Protein AF-A0AAU3IMY7-F1 (afdb_monomer_lite)

Foldseek 3Di:
DVQVVVVVFFACQFWAPWDWPVVPDDPFWPTKTFTDGPDDFFPGGKMKTATPALVSLVVVVCVQCPPADDPDLVVHFHWHFDDDPNHTQWIWGWHQDPPQKIKIKTHRNVGSMIMIGIHNDSVRNVVSCVVCVPRTHD

Sequence (138 aa):
MGQQALVDRIDARVLAGCVPAFAQENDKVIAAVNCAVVRPGPARNPLVMRFIDAKALKAWLAGLSAGLGPRGCAHGDSSSPWNHEGTATGTLVCKPGANGSYLAAWTFDDEDVAAVAEAGDRRTIWIWWKDNAYLLTP

Radius of gyration: 13.73 Å; chains: 1; bounding box: 35×34×32 Å

pLDDT: mean 93.29, std 5.13, range [64.88, 98.38]

Structure (mmCIF, N/CA/C/O backbone):
data_AF-A0AAU3IMY7-F1
#
_entry.id   AF-A0AAU3IMY7-F1
#
loop_
_atom_site.group_PDB
_atom_site.id
_atom_site.type_symbol
_atom_site.label_atom_id
_atom_site.label_alt_id
_atom_site.label_comp_id
_atom_site.label_asym_id
_atom_site.label_entity_id
_atom_site.label_seq_id
_atom_site.pdbx_PDB_ins_code
_atom_site.Cartn_x
_atom_site.Cartn_y
_atom_site.Cartn_z
_atom_site.occupancy
_atom_site.B_iso_or_equiv
_atom_site.auth_seq_id
_atom_site.auth_comp_id
_atom_site.auth_asym_id
_atom_site.auth_atom_id
_atom_site.pdbx_PDB_model_num
ATOM 1 N N . MET A 1 1 ? -11.485 -18.533 1.082 1.00 64.88 1 MET A N 1
ATOM 2 C CA . MET A 1 1 ? -12.627 -17.587 1.044 1.00 64.88 1 MET A CA 1
ATOM 3 C C . MET A 1 1 ? -12.172 -16.146 1.270 1.00 64.88 1 MET A C 1
ATOM 5 O O . MET A 1 1 ? -12.651 -15.285 0.550 1.00 64.88 1 MET A O 1
ATOM 9 N N . GLY A 1 2 ? -11.221 -15.876 2.179 1.00 78.94 2 GLY A N 1
ATOM 10 C CA . GLY 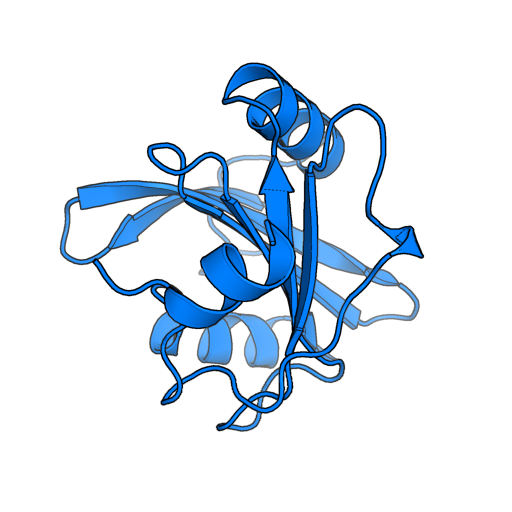A 1 2 ? -10.722 -14.514 2.438 1.00 78.94 2 GLY A CA 1
ATOM 11 C C . GLY A 1 2 ? -10.110 -13.796 1.226 1.00 78.94 2 GLY A C 1
ATOM 12 O O . GLY A 1 2 ? -10.383 -12.618 1.034 1.00 78.94 2 GLY A O 1
ATOM 13 N N . GLN A 1 3 ? -9.358 -14.493 0.362 1.00 86.88 3 GLN A N 1
ATOM 14 C CA . GLN A 1 3 ? -8.784 -13.879 -0.845 1.00 86.88 3 GLN A CA 1
ATOM 15 C C . GLN A 1 3 ? -9.860 -13.456 -1.848 1.00 86.88 3 GLN A C 1
ATOM 17 O O . GLN A 1 3 ? -9.768 -12.366 -2.393 1.00 86.88 3 GLN A O 1
ATOM 22 N N . GLN A 1 4 ? -10.891 -14.280 -2.067 1.00 86.31 4 GLN A N 1
ATOM 23 C CA . GLN A 1 4 ? -11.977 -13.925 -2.984 1.00 86.31 4 GLN A CA 1
ATOM 24 C C . GLN A 1 4 ? -12.760 -12.720 -2.461 1.00 86.31 4 GLN A C 1
ATOM 26 O O . GLN A 1 4 ? -12.972 -11.778 -3.207 1.00 86.31 4 GLN A O 1
ATOM 31 N N . ALA A 1 5 ? -13.079 -12.700 -1.163 1.00 88.94 5 ALA A N 1
ATOM 32 C CA . ALA A 1 5 ? -13.731 -11.551 -0.541 1.00 88.94 5 ALA A CA 1
ATOM 33 C C . ALA A 1 5 ? -12.892 -10.265 -0.659 1.00 88.94 5 ALA A C 1
ATOM 35 O O . ALA A 1 5 ? -13.452 -9.191 -0.834 1.00 88.94 5 ALA A O 1
ATOM 36 N N . LEU A 1 6 ? -11.558 -10.362 -0.593 1.00 92.56 6 LEU A N 1
ATOM 37 C CA . LEU A 1 6 ? -10.679 -9.220 -0.848 1.00 92.56 6 LEU A CA 1
ATOM 38 C C . LEU A 1 6 ? -10.716 -8.791 -2.323 1.00 92.56 6 LEU A C 1
ATOM 40 O O . LEU A 1 6 ? -10.807 -7.601 -2.600 1.00 92.56 6 LEU A O 1
ATOM 44 N N . VAL A 1 7 ? -10.670 -9.740 -3.263 1.00 93.62 7 VAL A N 1
ATOM 45 C CA . VAL A 1 7 ? -10.728 -9.461 -4.710 1.00 93.62 7 VAL A CA 1
ATOM 46 C C . VAL A 1 7 ? -12.055 -8.830 -5.118 1.00 93.62 7 VAL A C 1
ATOM 48 O O . VAL A 1 7 ? -12.046 -7.898 -5.913 1.00 93.62 7 VAL A O 1
ATOM 51 N N . ASP A 1 8 ? -13.173 -9.280 -4.550 1.00 93.19 8 ASP A N 1
ATOM 52 C CA . ASP A 1 8 ? -14.511 -8.757 -4.854 1.00 93.19 8 ASP A CA 1
ATOM 53 C C . ASP A 1 8 ? -14.666 -7.275 -4.475 1.00 93.19 8 ASP A C 1
ATOM 55 O O . ASP A 1 8 ? -15.556 -6.598 -4.985 1.00 93.19 8 ASP A O 1
ATOM 59 N N . ARG A 1 9 ? -13.786 -6.763 -3.606 1.00 93.88 9 ARG A N 1
ATOM 60 C CA . ARG A 1 9 ? -13.735 -5.353 -3.206 1.00 93.88 9 ARG A CA 1
ATOM 61 C C . ARG A 1 9 ? -12.753 -4.517 -4.013 1.00 93.88 9 ARG A C 1
ATOM 63 O O . ARG A 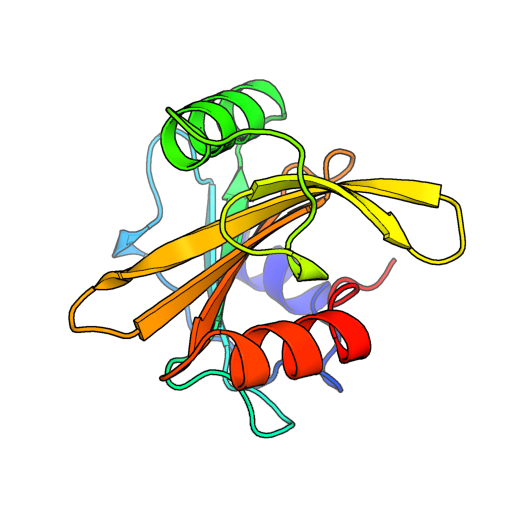1 9 ? -12.680 -3.317 -3.795 1.00 93.88 9 ARG A O 1
ATOM 70 N N . ILE A 1 10 ? -11.952 -5.108 -4.892 1.00 95.12 10 ILE A N 1
ATOM 71 C CA . ILE A 1 10 ? -10.974 -4.360 -5.684 1.00 95.12 10 ILE A CA 1
ATOM 72 C C . ILE A 1 10 ? -11.665 -3.782 -6.924 1.00 95.12 10 ILE A C 1
ATOM 74 O O . ILE A 1 10 ? -12.308 -4.506 -7.683 1.00 95.12 10 ILE A O 1
ATOM 78 N N . ASP A 1 11 ? -11.497 -2.480 -7.170 1.00 94.69 11 ASP A N 1
ATOM 79 C CA . ASP A 1 11 ? -12.019 -1.833 -8.373 1.00 94.69 11 ASP A CA 1
ATOM 80 C C . ASP A 1 11 ? -11.316 -2.393 -9.618 1.00 94.69 11 ASP A C 1
ATOM 82 O O . ASP A 1 11 ? -10.157 -2.080 -9.915 1.00 94.69 11 ASP A O 1
ATOM 86 N N . ALA A 1 12 ? -12.063 -3.194 -10.381 1.00 93.50 12 ALA A N 1
ATOM 87 C CA . ALA A 1 12 ? -11.607 -3.842 -11.605 1.00 93.50 12 ALA A CA 1
ATOM 88 C C . ALA A 1 12 ? -11.158 -2.858 -12.703 1.00 93.50 12 ALA A C 1
ATOM 90 O O . ALA A 1 12 ? -10.505 -3.264 -13.665 1.00 93.50 12 ALA A O 1
ATOM 91 N N . ARG A 1 13 ? -11.494 -1.564 -12.587 1.00 93.06 13 ARG A N 1
ATOM 92 C CA . ARG A 1 13 ? -11.012 -0.500 -13.486 1.00 93.06 13 ARG A CA 1
ATOM 93 C C . ARG A 1 13 ? -9.573 -0.082 -13.176 1.00 93.06 13 ARG A C 1
ATOM 95 O O . ARG A 1 13 ? -8.933 0.531 -14.032 1.00 93.06 13 ARG A O 1
ATOM 102 N N . VAL A 1 14 ? -9.082 -0.399 -11.978 1.00 93.25 14 VAL A N 1
ATOM 103 C CA . VAL A 1 14 ? -7.737 -0.068 -11.491 1.00 93.25 14 VAL A CA 1
ATOM 104 C C . VAL A 1 14 ? -6.835 -1.299 -11.510 1.00 93.25 14 VAL A C 1
ATOM 106 O O . VAL A 1 14 ? -5.745 -1.266 -12.092 1.00 93.25 14 VAL A O 1
ATOM 109 N N . LEU A 1 15 ? -7.299 -2.389 -10.896 1.00 95.88 15 LEU A N 1
ATOM 110 C CA . LEU A 1 15 ? -6.563 -3.638 -10.727 1.00 95.88 15 LEU A CA 1
ATOM 111 C C . LEU A 1 15 ? -7.401 -4.817 -11.226 1.00 95.88 15 LEU A C 1
ATOM 113 O O . LEU A 1 15 ? -8.565 -4.948 -10.874 1.00 95.88 15 LEU A O 1
ATOM 117 N N . ALA A 1 16 ? -6.801 -5.705 -12.011 1.00 95.56 16 ALA A N 1
ATOM 118 C CA . ALA A 1 16 ? -7.476 -6.865 -12.586 1.00 95.56 16 ALA A CA 1
ATOM 119 C C . ALA A 1 16 ? -6.608 -8.125 -12.490 1.00 95.56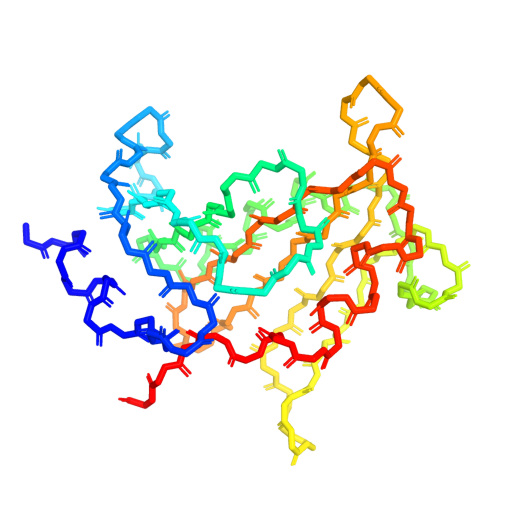 16 ALA A C 1
ATOM 121 O O . ALA A 1 16 ? -5.414 -8.061 -12.197 1.00 95.56 16 ALA A O 1
ATOM 122 N N . GLY A 1 17 ? -7.206 -9.293 -12.746 1.00 95.31 17 GLY A N 1
ATOM 123 C CA . GLY A 1 17 ? -6.468 -10.561 -12.801 1.00 95.31 17 GLY A CA 1
ATOM 124 C C . GLY A 1 17 ? -5.719 -10.886 -11.505 1.00 95.31 17 GLY A C 1
ATOM 125 O O . GLY A 1 17 ? -4.587 -11.361 -11.554 1.00 95.31 17 GLY A O 1
ATOM 126 N N . CYS A 1 18 ? -6.320 -10.569 -10.356 1.00 96.69 18 CYS A N 1
ATOM 127 C CA . CYS A 1 18 ? -5.714 -10.789 -9.051 1.00 96.69 18 CYS A CA 1
ATOM 128 C C . CYS A 1 18 ? -5.465 -12.277 -8.795 1.00 96.69 18 CYS A C 1
ATOM 130 O O . CYS A 1 18 ? -6.367 -13.105 -8.931 1.00 96.69 18 CYS A O 1
ATOM 132 N N . VAL A 1 19 ? -4.243 -12.606 -8.384 1.00 96.56 19 VAL A N 1
ATOM 133 C CA . VAL A 1 19 ? -3.837 -13.960 -8.000 1.00 96.56 19 VAL A CA 1
ATOM 134 C C . VAL A 1 19 ? -3.427 -13.994 -6.527 1.00 96.56 19 VAL A C 1
ATOM 136 O O . VAL A 1 19 ? -2.861 -13.012 -6.038 1.00 96.56 19 VAL A O 1
ATOM 139 N N . PRO A 1 20 ? -3.670 -15.101 -5.801 1.00 96.38 20 PRO A N 1
ATOM 140 C CA . PRO A 1 20 ? -3.250 -15.230 -4.410 1.00 96.38 20 PRO A CA 1
ATOM 141 C C . PRO A 1 20 ? -1.747 -15.005 -4.209 1.00 96.38 20 PRO A C 1
ATOM 143 O O . PRO A 1 20 ? -0.916 -15.491 -4.976 1.00 96.38 20 PRO A O 1
ATOM 146 N N . ALA A 1 21 ? -1.401 -14.306 -3.132 1.00 96.69 21 ALA A N 1
ATOM 147 C CA . ALA A 1 21 ? -0.035 -14.022 -2.711 1.00 96.69 21 ALA A CA 1
ATOM 148 C C . ALA A 1 21 ? 0.274 -14.723 -1.377 1.00 96.69 21 ALA A C 1
ATOM 150 O O . ALA A 1 21 ? 0.680 -14.077 -0.416 1.00 96.69 21 ALA A O 1
ATOM 151 N N . PHE A 1 22 ? 0.105 -16.051 -1.320 1.00 94.19 22 PHE A N 1
ATOM 152 C CA . PHE A 1 22 ? 0.205 -16.854 -0.087 1.00 94.19 22 PHE A CA 1
ATOM 153 C C . PHE A 1 22 ? 1.490 -16.635 0.725 1.00 94.19 22 PHE A C 1
ATOM 155 O O . PHE A 1 22 ? 1.471 -16.747 1.943 1.00 94.19 22 PHE A O 1
ATOM 162 N N . ALA A 1 23 ? 2.603 -16.279 0.078 1.00 95.62 23 ALA A N 1
ATOM 163 C CA . ALA A 1 23 ? 3.861 -15.975 0.765 1.00 95.62 23 ALA A CA 1
ATOM 164 C C . ALA A 1 23 ? 3.794 -14.729 1.674 1.00 95.62 23 ALA A C 1
ATOM 166 O O . ALA A 1 23 ? 4.682 -14.533 2.499 1.00 95.62 23 ALA A O 1
ATOM 167 N N . GLN A 1 24 ? 2.784 -13.874 1.499 1.00 96.19 24 GLN A N 1
ATOM 168 C CA . GLN A 1 24 ? 2.543 -12.691 2.329 1.00 96.19 24 GLN A CA 1
ATOM 169 C C . GLN A 1 24 ? 1.564 -12.974 3.475 1.00 96.19 24 GLN A C 1
ATOM 171 O O . GLN A 1 24 ? 1.471 -12.175 4.405 1.00 96.19 24 GLN A O 1
ATOM 176 N N . GLU A 1 25 ? 0.847 -14.098 3.425 1.00 94.69 25 GLU A N 1
ATOM 177 C CA . GLU A 1 25 ? -0.100 -14.503 4.463 1.00 94.69 25 GLU A CA 1
ATOM 178 C C . GLU A 1 25 ? 0.650 -15.079 5.669 1.00 94.69 25 GLU A C 1
ATOM 180 O O . GLU A 1 25 ? 1.631 -15.813 5.535 1.00 94.69 25 GLU A O 1
ATOM 185 N N . ASN A 1 26 ? 0.218 -14.694 6.868 1.00 95.12 26 ASN A N 1
ATOM 186 C CA . ASN A 1 26 ? 0.839 -15.069 8.139 1.00 95.12 26 ASN A CA 1
ATOM 187 C C . ASN A 1 26 ? -0.163 -14.865 9.291 1.00 95.12 26 ASN A C 1
ATOM 189 O O . ASN A 1 26 ? -1.353 -14.668 9.061 1.00 95.12 26 ASN A O 1
ATOM 193 N N . ASP A 1 27 ? 0.306 -14.884 10.540 1.00 94.50 27 ASP A N 1
ATOM 194 C CA . ASP A 1 27 ? -0.512 -14.680 11.744 1.00 94.50 27 ASP A CA 1
ATOM 195 C C . ASP A 1 27 ? -1.233 -13.316 11.798 1.00 94.50 27 ASP A C 1
ATOM 197 O O . ASP A 1 27 ? -2.156 -13.138 12.590 1.00 94.50 27 ASP A O 1
ATOM 201 N N . LYS A 1 28 ? -0.830 -12.356 10.958 1.00 97.06 28 LYS A N 1
ATOM 202 C CA . LYS A 1 28 ? -1.338 -10.976 10.922 1.00 97.06 28 LYS A CA 1
ATOM 203 C C . LYS A 1 28 ? -2.030 -10.609 9.611 1.00 97.06 28 LYS A C 1
ATOM 205 O O . LYS A 1 28 ? -2.814 -9.662 9.603 1.00 97.06 28 LYS A O 1
ATOM 210 N N . VAL A 1 29 ? -1.744 -11.325 8.523 1.00 97.31 29 VAL A N 1
ATOM 211 C CA . VAL A 1 29 ? -2.292 -11.091 7.177 1.00 97.31 29 VAL A CA 1
ATOM 212 C C . VAL A 1 29 ? -3.136 -12.294 6.776 1.00 97.31 29 VAL A C 1
ATOM 214 O O . VAL A 1 29 ? -2.600 -13.369 6.512 1.00 97.31 29 VAL A O 1
ATOM 217 N N . ILE A 1 30 ? -4.455 -12.102 6.728 1.00 96.75 30 ILE A N 1
ATOM 218 C CA . ILE A 1 30 ? -5.437 -13.179 6.517 1.00 96.75 30 ILE A CA 1
ATOM 219 C C . ILE A 1 30 ? -5.740 -13.444 5.041 1.00 96.75 30 ILE A C 1
ATOM 221 O O . ILE A 1 30 ? -6.298 -14.486 4.700 1.00 96.75 30 ILE A O 1
ATOM 225 N N . ALA A 1 31 ? -5.423 -12.487 4.173 1.00 97.31 31 ALA A N 1
ATOM 226 C CA . ALA A 1 31 ? -5.532 -12.632 2.733 1.00 97.31 31 ALA A CA 1
ATOM 227 C C . ALA A 1 31 ? -4.565 -11.672 2.049 1.00 97.31 31 ALA A C 1
ATOM 229 O O . ALA A 1 31 ? -4.456 -10.509 2.444 1.00 97.31 31 ALA A O 1
ATOM 230 N N . ALA A 1 32 ? -3.904 -12.141 0.998 1.00 97.94 32 ALA A N 1
ATOM 231 C CA . ALA A 1 32 ? -3.068 -11.297 0.164 1.00 97.94 32 ALA A CA 1
ATOM 232 C C . ALA A 1 32 ? -3.215 -11.668 -1.312 1.00 97.94 32 ALA A C 1
ATOM 234 O O . ALA A 1 32 ? -3.305 -12.848 -1.660 1.00 97.94 32 ALA A O 1
ATOM 235 N N . VAL A 1 33 ? -3.213 -10.666 -2.189 1.00 98.25 33 VAL A N 1
ATOM 236 C CA . VAL A 1 33 ? -3.317 -10.854 -3.641 1.00 98.25 33 VAL A CA 1
ATOM 237 C C . VAL A 1 33 ? -2.378 -9.921 -4.394 1.00 98.25 33 VAL A C 1
ATOM 239 O O . VAL A 1 33 ? -2.207 -8.767 -4.017 1.00 98.25 33 VAL A O 1
ATOM 242 N N . ASN A 1 34 ? -1.787 -10.418 -5.479 1.00 97.88 34 ASN A N 1
ATOM 243 C CA . ASN A 1 34 ? -1.080 -9.598 -6.458 1.00 97.88 34 ASN A CA 1
ATOM 244 C C . ASN A 1 34 ? -1.994 -9.386 -7.661 1.00 97.88 34 ASN A C 1
ATOM 246 O O . ASN A 1 34 ? -2.444 -10.363 -8.258 1.00 97.88 34 ASN A O 1
ATOM 250 N N . CYS A 1 35 ? -2.232 -8.140 -8.050 1.00 97.19 35 CYS A N 1
ATOM 251 C CA . CYS A 1 35 ? -3.108 -7.818 -9.173 1.00 97.19 35 CYS A CA 1
ATOM 252 C C . CYS A 1 35 ? -2.332 -7.166 -10.314 1.00 97.19 35 CYS A C 1
ATOM 254 O O . CYS A 1 35 ? -1.376 -6.431 -10.086 1.00 97.19 35 CYS A O 1
ATOM 256 N N . ALA A 1 36 ? -2.745 -7.415 -11.552 1.00 96.31 36 ALA A N 1
ATOM 257 C CA . ALA A 1 36 ? -2.240 -6.665 -12.690 1.00 96.31 36 ALA A CA 1
ATOM 258 C C . ALA A 1 36 ? -2.848 -5.257 -12.685 1.00 96.31 36 ALA A C 1
ATOM 260 O O . ALA A 1 36 ? -4.030 -5.082 -12.386 1.00 96.31 36 ALA A O 1
ATOM 261 N N . VAL A 1 37 ? -2.056 -4.249 -13.041 1.00 95.06 37 VAL A N 1
ATOM 262 C CA . VAL A 1 37 ? -2.584 -2.896 -13.246 1.00 95.06 37 VAL A CA 1
ATOM 263 C C . VAL A 1 37 ? -3.293 -2.792 -14.588 1.00 95.06 37 VAL A C 1
ATOM 265 O O . VAL A 1 37 ? -2.791 -3.272 -15.602 1.00 95.06 37 VAL A O 1
ATOM 268 N N . VAL A 1 38 ? -4.444 -2.121 -14.610 1.00 92.81 38 VAL A N 1
ATOM 269 C CA . VAL A 1 38 ? -5.162 -1.823 -15.861 1.00 92.81 38 VAL A CA 1
ATOM 270 C C . VAL A 1 38 ? -4.484 -0.678 -16.620 1.00 92.81 38 VAL A C 1
ATOM 272 O O . VAL A 1 38 ? -4.469 -0.663 -17.850 1.00 92.81 38 VAL A O 1
ATOM 275 N N . ARG A 1 39 ? -3.889 0.280 -15.894 1.00 88.25 39 ARG A N 1
ATOM 276 C CA . ARG A 1 39 ? -3.146 1.418 -16.459 1.00 88.25 39 ARG A CA 1
ATOM 277 C C . ARG A 1 39 ? -1.657 1.351 -16.102 1.00 88.25 39 ARG A C 1
ATOM 279 O O . ARG A 1 39 ? -1.341 0.992 -14.968 1.00 88.25 39 ARG A O 1
ATOM 286 N N . PRO A 1 40 ? -0.748 1.747 -17.015 1.00 86.62 40 PRO A N 1
ATOM 287 C CA . PRO A 1 40 ? 0.689 1.750 -16.750 1.00 86.62 40 PRO A CA 1
ATOM 288 C C . PRO A 1 40 ? 1.071 2.603 -15.536 1.00 86.62 40 PRO A C 1
ATOM 290 O O . PRO A 1 40 ? 0.505 3.673 -15.316 1.00 86.62 40 PRO A O 1
ATOM 293 N N . GLY A 1 41 ? 2.078 2.155 -14.790 1.00 89.06 41 GLY A N 1
ATOM 294 C CA . GLY A 1 41 ? 2.667 2.905 -13.683 1.00 89.06 41 GLY A CA 1
ATOM 295 C C . GLY A 1 41 ? 3.589 2.013 -12.853 1.00 89.06 41 GLY A C 1
ATOM 296 O O . GLY A 1 41 ? 4.809 2.125 -12.979 1.00 89.06 41 GLY A O 1
ATOM 297 N N . PRO A 1 42 ? 3.041 1.090 -12.049 1.00 92.19 42 PRO A N 1
ATOM 298 C CA . PRO A 1 42 ? 3.832 0.107 -11.330 1.00 92.19 42 PRO A CA 1
ATOM 299 C C . PRO A 1 42 ? 4.624 -0.797 -12.281 1.00 92.19 42 PRO A C 1
ATOM 301 O O . PRO A 1 42 ? 4.124 -1.242 -13.312 1.00 92.19 42 PRO A O 1
ATOM 304 N N . ALA A 1 43 ? 5.870 -1.076 -11.910 1.00 91.00 43 ALA A N 1
ATOM 305 C CA . ALA A 1 43 ? 6.765 -2.009 -12.592 1.00 91.00 43 ALA A CA 1
ATOM 306 C C . ALA A 1 43 ? 6.509 -3.471 -12.181 1.00 91.00 43 ALA A C 1
ATOM 308 O O . ALA A 1 43 ? 7.006 -4.398 -12.817 1.00 91.00 43 ALA A O 1
ATOM 309 N N . ARG A 1 44 ? 5.750 -3.677 -11.100 1.00 91.06 44 ARG A N 1
ATOM 310 C CA . ARG A 1 44 ? 5.326 -4.980 -10.581 1.00 91.06 44 ARG A CA 1
ATOM 311 C C . ARG A 1 44 ? 3.830 -4.948 -10.299 1.00 91.06 44 ARG A C 1
ATOM 313 O O . ARG A 1 44 ? 3.279 -3.878 -10.049 1.00 91.06 44 ARG A O 1
ATOM 320 N N . ASN A 1 45 ? 3.208 -6.123 -10.279 1.00 95.25 45 ASN A N 1
ATOM 321 C CA . ASN A 1 45 ? 1.823 -6.285 -9.844 1.00 95.25 45 ASN A CA 1
ATOM 322 C C . ASN A 1 45 ? 1.660 -5.758 -8.410 1.00 95.25 45 ASN A C 1
ATOM 324 O O . ASN A 1 45 ? 2.359 -6.261 -7.524 1.00 95.25 45 ASN A O 1
ATOM 328 N N . PRO A 1 46 ? 0.783 -4.766 -8.165 1.00 96.88 46 PRO A N 1
ATOM 329 C CA . PRO A 1 46 ? 0.512 -4.297 -6.820 1.00 96.88 46 PRO A CA 1
ATOM 330 C C . PRO A 1 46 ? 0.009 -5.418 -5.917 1.00 96.88 46 PRO A C 1
ATOM 332 O O . PRO A 1 46 ? -0.793 -6.259 -6.331 1.00 96.88 46 PRO A O 1
ATOM 335 N N . LEU A 1 47 ? 0.485 -5.391 -4.679 1.00 97.81 47 LEU A N 1
ATOM 336 C CA . LEU A 1 47 ? 0.094 -6.295 -3.613 1.00 97.81 47 LEU A CA 1
ATOM 337 C C . LEU A 1 47 ? -1.002 -5.627 -2.783 1.00 97.81 47 LEU A C 1
ATOM 339 O O . LEU A 1 47 ? -0.804 -4.522 -2.284 1.00 97.81 47 LEU A O 1
ATOM 343 N N . VAL A 1 48 ? -2.125 -6.310 -2.591 1.00 98.19 48 VAL A N 1
ATOM 344 C CA . VAL A 1 48 ? -3.190 -5.903 -1.668 1.00 98.19 48 VAL A CA 1
ATOM 345 C C . VAL A 1 48 ? -3.275 -6.938 -0.554 1.00 98.19 48 VAL A C 1
ATOM 347 O O . VAL A 1 48 ? -3.309 -8.139 -0.818 1.00 98.19 48 VAL A O 1
ATOM 350 N N . MET A 1 49 ? -3.282 -6.480 0.693 1.00 98.31 49 MET A N 1
ATOM 351 C CA . MET A 1 49 ? -3.291 -7.317 1.890 1.00 98.31 49 MET A CA 1
ATOM 352 C C . MET A 1 49 ? -4.446 -6.922 2.797 1.00 98.31 49 MET A C 1
ATOM 354 O O . MET A 1 49 ? -4.616 -5.742 3.093 1.00 98.31 49 MET A O 1
ATOM 358 N N . ARG A 1 50 ? -5.180 -7.914 3.298 1.00 97.94 50 ARG A N 1
ATOM 359 C CA . ARG A 1 50 ? -6.119 -7.761 4.408 1.00 97.94 50 ARG A CA 1
ATOM 360 C C . ARG A 1 50 ? -5.467 -8.270 5.686 1.00 97.94 50 ARG A C 1
ATOM 362 O O . ARG A 1 50 ? -5.018 -9.417 5.754 1.00 97.94 50 ARG A O 1
ATOM 369 N N . PHE A 1 51 ? -5.447 -7.420 6.700 1.00 97.81 51 PHE A N 1
ATOM 370 C CA . PHE A 1 51 ? -4.958 -7.745 8.030 1.00 97.81 51 PHE A CA 1
ATOM 371 C C . PHE A 1 51 ? -6.071 -8.342 8.886 1.00 97.81 51 PHE A C 1
ATOM 373 O O . PHE A 1 51 ? -7.261 -8.150 8.623 1.00 97.81 51 PHE A O 1
ATOM 380 N N . ILE A 1 52 ? -5.663 -9.094 9.907 1.00 97.19 52 ILE A N 1
ATOM 381 C CA . ILE A 1 52 ? -6.583 -9.704 10.869 1.00 97.19 52 ILE A CA 1
ATOM 382 C C . ILE A 1 52 ? -7.343 -8.655 11.691 1.00 97.19 52 ILE A C 1
ATOM 384 O O . ILE A 1 52 ? -8.490 -8.889 12.059 1.00 97.19 52 ILE A O 1
ATOM 388 N N . ASP A 1 53 ? -6.707 -7.513 11.965 1.00 97.38 53 ASP A N 1
ATOM 389 C CA . ASP A 1 53 ? -7.282 -6.383 12.687 1.00 97.38 53 ASP A CA 1
ATOM 390 C C . ASP A 1 53 ? -6.476 -5.084 12.466 1.00 97.38 53 ASP A C 1
ATOM 392 O O . ASP A 1 53 ? -5.364 -5.073 11.914 1.00 97.38 53 ASP A O 1
ATOM 396 N N . ALA A 1 54 ? -7.018 -3.979 12.979 1.00 97.44 54 ALA A N 1
ATOM 397 C CA . ALA A 1 54 ? -6.397 -2.660 12.911 1.00 97.44 54 ALA A CA 1
ATOM 398 C C . ALA A 1 54 ? -5.045 -2.591 13.641 1.00 97.44 54 ALA A C 1
ATOM 400 O O . ALA A 1 54 ? -4.186 -1.773 13.301 1.00 97.44 54 ALA A O 1
ATOM 401 N N . LYS A 1 55 ? -4.827 -3.424 14.668 1.00 98.00 55 LYS A N 1
ATOM 402 C CA . LYS A 1 55 ? -3.567 -3.450 15.425 1.00 98.00 55 LYS A CA 1
ATOM 403 C C . LYS A 1 55 ? -2.446 -4.039 14.569 1.00 98.00 55 LYS A C 1
ATOM 405 O O . LYS A 1 55 ? -1.340 -3.496 14.563 1.00 98.00 55 LYS A O 1
ATOM 410 N N . ALA A 1 56 ? -2.728 -5.111 13.838 1.00 98.31 56 ALA A N 1
ATOM 411 C CA . ALA A 1 56 ? -1.822 -5.751 12.901 1.00 98.31 56 ALA A CA 1
ATOM 412 C C . ALA A 1 56 ? -1.466 -4.814 11.739 1.00 98.31 56 ALA A C 1
ATOM 414 O O . ALA A 1 56 ? -0.277 -4.644 11.452 1.00 98.31 56 ALA A O 1
ATOM 415 N N . LEU A 1 57 ? -2.461 -4.136 11.152 1.00 98.38 57 LEU A N 1
ATOM 416 C CA . LEU A 1 57 ? -2.243 -3.117 10.120 1.00 98.38 57 LEU A CA 1
ATOM 417 C C . LEU A 1 57 ? -1.321 -1.995 10.627 1.00 98.38 57 LEU A C 1
ATOM 419 O O . LEU A 1 57 ? -0.313 -1.678 9.994 1.00 98.38 57 LEU A O 1
ATOM 423 N N . LYS A 1 58 ? -1.615 -1.426 11.804 1.00 97.50 58 LYS A N 1
ATOM 424 C CA 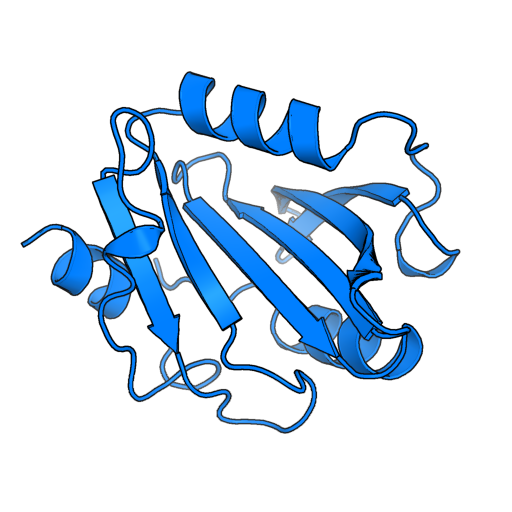. LYS A 1 58 ? -0.811 -0.344 12.397 1.00 97.50 58 LYS A CA 1
ATOM 425 C C . LYS A 1 58 ? 0.617 -0.779 12.717 1.00 97.50 58 LYS A C 1
ATOM 427 O O . LYS A 1 58 ? 1.546 -0.003 12.512 1.00 97.50 58 LYS A O 1
ATOM 432 N N . ALA A 1 59 ? 0.814 -2.009 13.193 1.00 97.75 59 ALA A N 1
ATOM 433 C CA . ALA A 1 59 ? 2.148 -2.546 13.456 1.00 97.75 59 ALA A CA 1
ATOM 434 C C . ALA A 1 59 ? 2.962 -2.718 12.163 1.00 97.75 59 ALA A C 1
ATOM 436 O O . ALA A 1 59 ? 4.143 -2.365 12.128 1.00 97.75 59 ALA A O 1
ATOM 437 N N . TRP A 1 60 ? 2.332 -3.218 11.096 1.00 97.75 60 TRP A N 1
ATOM 438 C CA . TRP A 1 60 ? 2.957 -3.318 9.777 1.00 97.75 60 TRP A CA 1
ATOM 439 C C . TRP A 1 60 ? 3.329 -1.938 9.223 1.00 97.75 60 TRP A C 1
ATOM 441 O O . TRP A 1 60 ? 4.473 -1.723 8.815 1.00 97.75 60 TRP A O 1
ATOM 451 N N . LEU A 1 61 ? 2.399 -0.982 9.294 1.00 97.50 61 LEU A N 1
ATOM 452 C CA . LEU A 1 61 ? 2.614 0.391 8.852 1.00 97.50 61 LEU A CA 1
ATOM 453 C C . LEU A 1 61 ? 3.760 1.060 9.623 1.00 97.50 61 LEU A C 1
ATOM 455 O O . LEU A 1 61 ? 4.626 1.666 9.000 1.00 97.50 61 LEU A O 1
ATOM 459 N N . ALA A 1 62 ? 3.816 0.896 10.949 1.00 96.69 62 ALA A N 1
ATOM 460 C CA . ALA A 1 62 ? 4.878 1.452 11.788 1.00 96.69 62 ALA A CA 1
ATOM 461 C C . ALA A 1 62 ? 6.270 0.919 11.408 1.00 96.69 62 ALA A C 1
ATOM 463 O O . ALA A 1 62 ? 7.242 1.675 11.381 1.00 96.69 62 ALA A O 1
ATOM 464 N N . GLY A 1 63 ? 6.368 -0.374 11.078 1.00 96.00 63 GLY A N 1
ATOM 465 C CA . GLY A 1 63 ? 7.602 -0.958 10.549 1.00 96.00 63 GLY A CA 1
ATOM 466 C C . GLY A 1 63 ? 7.977 -0.373 9.187 1.00 96.00 63 GLY A C 1
ATOM 467 O O . GLY A 1 63 ? 9.147 -0.095 8.922 1.00 96.00 63 GLY A O 1
ATOM 468 N N . LEU A 1 64 ? 6.985 -0.131 8.328 1.00 95.06 64 LEU A N 1
ATOM 469 C CA . LEU A 1 64 ? 7.208 0.437 7.004 1.00 95.06 64 LEU A CA 1
ATOM 470 C C . LEU A 1 64 ? 7.625 1.916 7.049 1.00 95.06 64 LEU A C 1
ATOM 472 O O . LEU A 1 64 ? 8.468 2.319 6.240 1.00 95.06 64 LEU A O 1
ATOM 476 N N . SER A 1 65 ? 7.059 2.688 7.981 1.00 95.94 65 SER A N 1
ATOM 477 C CA . SER A 1 65 ? 7.255 4.131 8.145 1.00 95.94 65 SER A CA 1
ATOM 478 C C . SER A 1 65 ? 8.448 4.511 9.027 1.00 95.94 65 SER A C 1
ATOM 480 O O . SER A 1 65 ? 8.699 5.699 9.235 1.00 95.94 65 SER A O 1
ATOM 482 N N . ALA A 1 66 ? 9.169 3.536 9.582 1.00 95.25 66 ALA A N 1
ATOM 483 C CA . ALA A 1 66 ? 10.290 3.784 10.480 1.00 95.25 66 ALA A CA 1
ATOM 484 C C . ALA A 1 66 ? 11.339 4.712 9.835 1.00 95.25 66 ALA A C 1
ATOM 486 O O . ALA A 1 66 ? 11.833 4.454 8.738 1.00 95.25 66 ALA A O 1
ATOM 487 N N . GLY A 1 67 ? 11.674 5.807 10.526 1.00 92.50 67 GLY A N 1
ATOM 488 C CA . GLY A 1 67 ? 12.639 6.808 10.055 1.00 92.50 67 GLY A CA 1
ATOM 489 C C . GLY A 1 67 ? 12.103 7.812 9.025 1.00 92.50 67 GLY A C 1
ATOM 490 O O . GLY A 1 67 ? 12.859 8.680 8.590 1.00 92.50 67 GLY A O 1
ATOM 491 N N . LEU A 1 68 ? 10.821 7.740 8.645 1.00 95.12 68 LEU A N 1
ATOM 492 C CA . LEU A 1 68 ? 10.203 8.681 7.708 1.00 95.12 68 LEU A CA 1
ATOM 493 C C . LEU A 1 68 ? 9.518 9.844 8.433 1.00 95.12 68 LEU A C 1
ATOM 495 O O . LEU A 1 68 ? 8.902 9.674 9.482 1.00 95.12 68 LEU A O 1
ATOM 499 N N . GLY A 1 69 ? 9.602 11.039 7.841 1.00 91.12 69 GLY A N 1
ATOM 500 C CA . GLY A 1 69 ? 8.905 12.237 8.318 1.00 91.12 69 GLY A CA 1
ATOM 501 C C . GLY A 1 69 ? 7.623 12.542 7.527 1.00 91.12 69 GLY A C 1
ATOM 502 O O . GLY A 1 69 ? 7.437 12.024 6.422 1.00 91.12 69 GLY A O 1
ATOM 503 N N . PRO A 1 70 ? 6.749 13.433 8.026 1.00 88.56 70 PRO A N 1
ATOM 504 C CA . PRO A 1 70 ? 5.470 13.751 7.390 1.00 88.56 70 PRO A CA 1
ATOM 505 C C . PRO A 1 70 ? 5.588 14.901 6.371 1.00 88.56 70 PRO A C 1
ATOM 507 O O . PRO A 1 70 ? 4.957 15.942 6.516 1.00 88.56 70 PRO A O 1
ATOM 510 N N . ARG A 1 71 ? 6.440 14.753 5.353 1.00 86.38 71 ARG A N 1
ATOM 511 C CA . ARG A 1 71 ? 6.631 15.766 4.295 1.00 86.38 71 ARG A CA 1
ATOM 512 C C . ARG A 1 71 ? 5.618 15.654 3.149 1.00 86.38 71 ARG A C 1
ATOM 514 O O . ARG A 1 71 ? 5.500 16.590 2.366 1.00 86.38 71 ARG A O 1
ATOM 521 N N . GLY A 1 72 ? 4.916 14.527 3.040 1.00 86.75 72 GLY A N 1
ATOM 522 C CA . GLY A 1 72 ? 4.069 14.166 1.909 1.00 86.75 72 GLY A CA 1
ATOM 523 C C . GLY A 1 72 ? 4.864 13.633 0.712 1.00 86.75 72 GLY A C 1
ATOM 524 O O . GLY A 1 72 ? 5.928 14.143 0.359 1.00 86.75 72 GLY A O 1
ATOM 525 N N . CYS A 1 73 ? 4.308 12.629 0.034 1.00 87.88 73 CYS A N 1
ATOM 526 C CA . CYS A 1 73 ? 4.984 11.921 -1.059 1.00 87.88 73 CYS A CA 1
ATOM 527 C C . CYS A 1 73 ? 5.255 12.753 -2.315 1.00 87.88 73 CYS A C 1
ATOM 529 O O . CYS A 1 73 ? 6.156 12.436 -3.092 1.00 87.88 73 CYS A O 1
ATOM 531 N N . ALA A 1 74 ? 4.551 13.876 -2.475 1.00 86.50 74 ALA A N 1
ATOM 532 C CA . ALA A 1 74 ? 4.863 14.874 -3.493 1.00 86.50 74 ALA A CA 1
ATOM 533 C C . ALA A 1 74 ? 6.261 15.502 -3.307 1.00 86.50 74 ALA A C 1
ATOM 535 O O . ALA A 1 74 ? 6.868 15.957 -4.277 1.00 86.50 74 ALA A O 1
ATOM 536 N N . HIS A 1 75 ? 6.776 15.521 -2.073 1.00 86.00 75 HIS A N 1
ATOM 537 C CA . HIS A 1 75 ? 8.010 16.208 -1.688 1.00 86.00 75 HIS A CA 1
ATOM 538 C C . HIS A 1 75 ? 9.165 15.250 -1.350 1.00 86.00 75 HIS A C 1
ATOM 540 O O . HIS A 1 75 ? 10.248 15.697 -0.972 1.00 86.00 75 HIS A O 1
ATOM 546 N N . GLY A 1 76 ? 8.971 13.941 -1.537 1.00 86.69 76 GLY A N 1
ATOM 547 C CA . GLY A 1 76 ? 9.964 12.899 -1.273 1.00 86.69 76 GLY A CA 1
ATOM 548 C C . GLY A 1 76 ? 9.486 11.886 -0.244 1.00 86.69 76 GLY A C 1
ATOM 549 O O . GLY A 1 76 ? 8.289 11.734 -0.029 1.00 86.69 76 GLY A O 1
ATOM 550 N N . ASP A 1 77 ? 10.441 11.188 0.363 1.00 94.06 77 ASP A N 1
ATOM 551 C CA . ASP A 1 77 ? 10.161 10.051 1.238 1.00 94.06 77 ASP A CA 1
ATOM 552 C C . ASP A 1 77 ? 9.386 10.495 2.471 1.00 94.06 77 ASP A C 1
ATOM 554 O O . ASP A 1 77 ? 9.770 11.449 3.164 1.00 94.06 77 ASP A O 1
ATOM 558 N N . SER A 1 78 ? 8.270 9.823 2.728 1.00 95.94 78 SER A N 1
ATOM 559 C CA . SER A 1 78 ? 7.329 10.288 3.726 1.00 95.94 78 SER A CA 1
ATOM 560 C C . SER A 1 78 ? 6.390 9.205 4.231 1.00 95.94 78 SER A C 1
ATOM 562 O O . SER A 1 78 ? 6.149 8.207 3.560 1.00 95.94 78 SER A O 1
ATOM 564 N N . SER A 1 79 ? 5.850 9.449 5.422 1.00 97.00 79 SER A N 1
ATOM 565 C CA . SER A 1 79 ? 4.663 8.801 5.962 1.00 97.00 79 SER A CA 1
ATOM 566 C C . SER A 1 79 ? 3.687 9.895 6.386 1.00 97.00 79 SER A C 1
ATOM 568 O O . SER A 1 79 ? 3.972 10.645 7.323 1.00 97.00 79 SER A O 1
ATOM 570 N N . SER A 1 80 ? 2.560 10.016 5.691 1.00 94.25 80 SER A N 1
ATOM 571 C CA . SER A 1 80 ? 1.567 11.069 5.928 1.00 94.25 80 SER A CA 1
ATOM 572 C C . SER A 1 80 ? 0.147 10.547 5.720 1.00 94.25 80 SER A C 1
ATOM 574 O O . SER A 1 80 ? -0.040 9.615 4.940 1.00 94.25 80 SER A O 1
ATOM 576 N N . PRO A 1 81 ? -0.866 11.150 6.366 1.00 94.06 81 PRO A N 1
ATOM 577 C CA . PRO A 1 81 ? -2.257 10.838 6.065 1.00 94.06 81 PRO A CA 1
ATOM 578 C C . PRO A 1 81 ? -2.574 11.046 4.580 1.00 94.06 81 PRO A C 1
ATOM 580 O O . PRO A 1 81 ? -2.037 11.964 3.951 1.00 94.06 81 PRO A O 1
ATOM 583 N N . TRP A 1 82 ? -3.467 10.225 4.037 1.00 93.88 82 TRP A N 1
ATOM 584 C CA . TRP A 1 82 ? -4.075 10.448 2.730 1.00 93.88 82 TRP A CA 1
ATOM 585 C C . TRP A 1 82 ? -5.599 10.440 2.839 1.00 93.88 82 TRP A C 1
ATOM 587 O O . TRP A 1 82 ? -6.182 9.766 3.692 1.00 93.88 82 TRP A O 1
ATOM 597 N N . ASN A 1 83 ? -6.226 11.214 1.956 1.00 91.31 83 ASN A N 1
ATOM 598 C CA . ASN A 1 83 ? -7.666 11.401 1.932 1.00 91.31 83 ASN A CA 1
ATOM 599 C C . ASN A 1 83 ? -8.220 10.968 0.576 1.00 91.31 83 ASN A C 1
ATOM 601 O O . ASN A 1 83 ? -7.624 11.279 -0.461 1.00 91.31 83 ASN A O 1
ATOM 605 N N . HIS A 1 84 ? -9.392 10.346 0.587 1.00 85.25 84 HIS A N 1
ATOM 606 C CA . HIS A 1 84 ? -10.225 10.159 -0.590 1.00 85.25 84 HIS A CA 1
ATOM 607 C C . HIS A 1 84 ? -11.435 11.091 -0.505 1.00 85.25 84 HIS A C 1
ATOM 609 O O . HIS A 1 84 ? -12.139 11.099 0.500 1.00 85.25 84 HIS A O 1
ATOM 615 N N . GLU A 1 85 ? -11.631 11.933 -1.525 1.00 84.81 85 GLU A N 1
ATOM 616 C CA . GLU A 1 85 ? -12.761 12.881 -1.608 1.00 84.81 85 GLU A CA 1
ATOM 617 C C . GLU A 1 85 ? -12.959 13.763 -0.354 1.00 84.81 85 GLU A C 1
ATOM 619 O O . GLU A 1 85 ? -14.065 14.166 -0.012 1.00 84.81 85 GLU A O 1
ATOM 624 N N . GLY A 1 86 ? -11.863 14.099 0.337 1.00 81.19 86 GLY A N 1
ATOM 625 C CA . GLY A 1 86 ? -11.883 14.928 1.549 1.00 81.19 86 GLY A CA 1
ATOM 626 C C . GLY A 1 86 ? -12.040 14.155 2.864 1.00 81.19 86 GLY A C 1
ATOM 627 O O . GLY A 1 86 ? -11.867 14.752 3.925 1.00 81.19 86 GLY A O 1
ATOM 628 N N . THR A 1 87 ? -12.267 12.843 2.813 1.00 85.19 87 THR A N 1
ATOM 629 C CA . THR A 1 87 ? -12.322 11.964 3.988 1.00 85.19 87 THR A CA 1
ATOM 630 C C . THR A 1 87 ? -10.972 11.294 4.209 1.00 85.19 87 THR A C 1
ATOM 632 O O . THR A 1 87 ? -10.409 10.713 3.283 1.00 85.19 87 THR A O 1
ATOM 635 N N . ALA A 1 88 ? -10.447 11.355 5.435 1.00 87.62 88 ALA A N 1
ATOM 636 C CA . ALA A 1 88 ? -9.236 10.627 5.809 1.00 87.62 88 ALA A CA 1
ATOM 637 C C . ALA A 1 88 ? -9.461 9.117 5.688 1.00 87.62 88 ALA A C 1
ATOM 639 O O . ALA A 1 88 ? -10.361 8.580 6.324 1.00 87.62 88 ALA A O 1
ATOM 640 N N . THR A 1 89 ? -8.656 8.451 4.859 1.00 93.38 89 THR A N 1
ATOM 641 C CA . THR A 1 89 ? -8.826 7.020 4.550 1.00 93.38 89 THR A CA 1
ATOM 642 C C . THR A 1 89 ? -7.719 6.167 5.164 1.00 93.38 89 THR A C 1
ATOM 644 O O . THR A 1 89 ? -7.943 5.011 5.514 1.00 93.38 89 THR A O 1
ATOM 647 N N . GLY A 1 90 ? -6.527 6.736 5.342 1.00 95.38 90 GLY A N 1
ATOM 648 C CA . GLY A 1 90 ? -5.442 6.069 6.048 1.00 95.38 90 GLY A CA 1
ATOM 649 C C . GLY A 1 90 ? -4.120 6.805 5.912 1.00 95.38 90 GLY A C 1
ATOM 650 O O . GLY A 1 90 ? -4.073 8.031 5.799 1.00 95.38 90 GLY A O 1
ATOM 651 N N . THR A 1 91 ? -3.022 6.054 5.895 1.00 96.81 91 THR A N 1
ATOM 652 C CA . THR A 1 91 ? -1.660 6.590 5.777 1.00 96.81 91 THR A CA 1
ATOM 653 C C . THR A 1 91 ? -1.024 6.165 4.465 1.00 96.81 91 THR A C 1
ATOM 655 O O . THR A 1 91 ? -1.058 4.992 4.117 1.00 96.81 91 THR A O 1
ATOM 658 N N . LEU A 1 92 ? -0.426 7.118 3.753 1.00 97.19 92 LEU A N 1
ATOM 659 C CA . LEU A 1 92 ? 0.429 6.889 2.599 1.00 97.19 92 LEU A CA 1
ATOM 660 C C . LEU A 1 92 ? 1.891 6.948 3.041 1.00 97.19 92 LEU A C 1
ATOM 662 O O . LEU A 1 92 ? 2.356 7.939 3.610 1.00 97.19 92 LEU A O 1
ATOM 666 N N . VAL A 1 93 ? 2.619 5.894 2.706 1.00 97.44 93 VAL A N 1
ATOM 667 C CA . VAL A 1 93 ? 4.063 5.772 2.832 1.00 97.44 93 VAL A CA 1
ATOM 668 C C . VAL A 1 93 ? 4.683 5.723 1.447 1.00 97.44 93 VAL A C 1
ATOM 670 O O . VAL A 1 93 ? 4.266 4.952 0.587 1.00 97.44 93 VAL A O 1
ATOM 673 N N . CYS A 1 94 ? 5.737 6.498 1.251 1.00 95.75 94 CYS A N 1
ATOM 674 C CA . CYS A 1 94 ? 6.577 6.425 0.070 1.00 95.75 94 CYS A CA 1
ATOM 675 C C . CYS A 1 94 ? 8.046 6.464 0.457 1.00 95.75 94 CYS A C 1
ATOM 677 O O . CYS A 1 94 ? 8.455 7.230 1.333 1.00 95.75 94 CYS A O 1
ATOM 679 N N . LYS A 1 95 ? 8.839 5.619 -0.194 1.00 95.69 95 LYS A N 1
ATOM 680 C CA . LYS A 1 95 ? 10.276 5.507 0.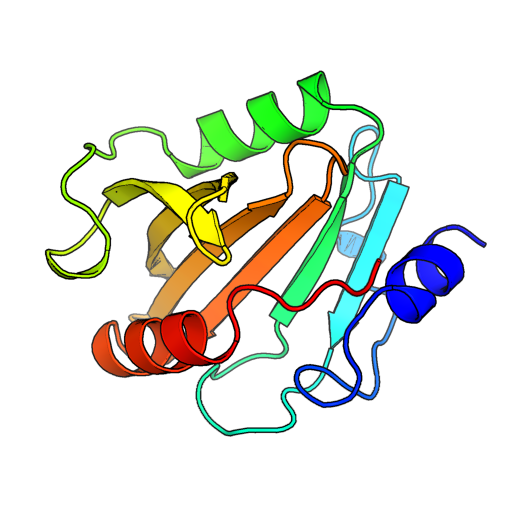054 1.00 95.69 95 LYS A CA 1
ATOM 681 C C . LYS A 1 95 ? 10.975 4.787 -1.100 1.00 95.69 95 LYS A C 1
ATOM 683 O O . LYS A 1 95 ? 10.302 4.108 -1.882 1.00 95.69 95 LYS A O 1
ATOM 688 N N . PRO A 1 96 ? 12.312 4.867 -1.195 1.00 94.69 96 PRO A N 1
ATOM 689 C CA . PRO A 1 96 ? 13.076 4.022 -2.095 1.00 94.69 96 PRO A CA 1
ATOM 690 C C . PRO A 1 96 ? 12.770 2.546 -1.823 1.00 94.69 96 PRO A C 1
ATOM 692 O O . PRO A 1 96 ? 12.752 2.100 -0.672 1.00 94.69 96 PRO A O 1
ATOM 695 N N . GLY A 1 97 ? 12.488 1.813 -2.894 1.00 89.38 97 GLY A N 1
ATOM 696 C CA . GLY A 1 97 ? 12.333 0.366 -2.885 1.00 89.38 97 GLY A CA 1
ATOM 697 C C . GLY A 1 97 ? 13.663 -0.338 -3.161 1.00 89.38 97 GLY A C 1
ATOM 698 O O . GLY A 1 97 ? 14.745 0.251 -3.091 1.00 89.38 97 GLY A O 1
ATOM 699 N N . ALA A 1 98 ? 13.594 -1.627 -3.490 1.00 87.50 98 ALA A N 1
ATOM 700 C CA . ALA A 1 98 ? 14.779 -2.396 -3.858 1.00 87.50 98 ALA A CA 1
ATOM 701 C C . ALA A 1 98 ? 15.285 -2.010 -5.260 1.00 87.50 98 ALA A C 1
ATOM 703 O O . ALA A 1 98 ? 14.499 -1.670 -6.143 1.00 87.50 98 ALA A O 1
ATOM 704 N N . ASN A 1 99 ? 16.595 -2.122 -5.495 1.00 87.38 99 ASN A N 1
ATOM 705 C CA . ASN A 1 99 ? 17.212 -1.983 -6.824 1.00 87.38 99 ASN A CA 1
ATOM 706 C C . ASN A 1 99 ? 16.873 -0.669 -7.558 1.00 87.38 99 ASN A C 1
ATOM 708 O O . ASN A 1 99 ? 16.659 -0.669 -8.767 1.00 87.38 99 ASN A O 1
ATOM 712 N N . GLY A 1 100 ? 16.809 0.449 -6.829 1.00 84.94 100 GLY A N 1
ATOM 713 C CA . GLY A 1 100 ? 16.553 1.774 -7.410 1.00 84.94 100 GLY A CA 1
ATOM 714 C C . GLY A 1 100 ? 15.088 2.059 -7.749 1.00 84.94 100 GLY A C 1
ATOM 715 O O . GLY A 1 100 ? 14.795 3.127 -8.276 1.00 84.94 100 GLY A O 1
ATOM 716 N N . SER A 1 101 ? 14.173 1.143 -7.426 1.00 93.38 101 SER A N 1
ATOM 717 C CA . SER A 1 101 ? 12.736 1.384 -7.527 1.00 93.38 101 SER A CA 1
ATOM 718 C C . SER A 1 101 ? 12.237 2.374 -6.470 1.00 93.38 101 SER A C 1
ATOM 720 O O . SER A 1 101 ? 12.942 2.737 -5.523 1.00 93.38 101 SER A O 1
ATOM 722 N N . TYR A 1 102 ? 10.986 2.798 -6.613 1.00 94.62 102 TYR A N 1
ATOM 723 C CA . TYR A 1 102 ? 10.286 3.603 -5.627 1.00 94.62 102 TYR A CA 1
ATOM 724 C C . TYR A 1 102 ? 8.963 2.945 -5.254 1.00 94.62 102 TYR A C 1
ATOM 726 O O . TYR A 1 102 ? 8.174 2.573 -6.125 1.00 94.62 102 TYR A O 1
ATOM 734 N N . LEU A 1 103 ? 8.735 2.815 -3.952 1.00 95.62 103 LEU A N 1
ATOM 735 C CA . LEU A 1 103 ? 7.580 2.152 -3.371 1.00 95.62 103 LEU A CA 1
ATOM 736 C C . LEU A 1 103 ? 6.582 3.197 -2.880 1.00 95.62 103 LEU A C 1
ATOM 738 O O . LEU A 1 103 ? 6.964 4.164 -2.219 1.00 95.62 103 LEU A O 1
ATOM 742 N N . ALA A 1 104 ? 5.306 2.961 -3.166 1.00 96.75 104 ALA A N 1
ATOM 743 C CA . ALA A 1 104 ? 4.178 3.589 -2.503 1.00 96.75 104 ALA A CA 1
ATOM 744 C C . ALA A 1 104 ? 3.345 2.497 -1.830 1.00 96.75 104 ALA A C 1
ATOM 746 O O . ALA A 1 104 ? 2.967 1.511 -2.460 1.00 96.75 104 ALA A O 1
ATOM 747 N N . ALA A 1 105 ? 3.059 2.676 -0.552 1.00 97.56 105 ALA A N 1
ATOM 748 C CA . ALA A 1 105 ? 2.186 1.809 0.212 1.00 97.56 105 ALA A CA 1
ATOM 749 C C . ALA A 1 105 ? 1.174 2.658 0.956 1.00 97.56 105 ALA A C 1
ATOM 751 O O . ALA A 1 105 ? 1.544 3.678 1.528 1.00 97.56 105 ALA A O 1
ATOM 752 N N . TRP A 1 106 ? -0.087 2.260 0.961 1.00 97.56 106 TRP A N 1
ATOM 753 C CA . TRP A 1 106 ? -1.111 3.022 1.652 1.00 97.56 106 TRP A CA 1
ATOM 754 C C . TRP A 1 106 ? -2.171 2.126 2.260 1.00 97.56 106 TRP A C 1
ATOM 756 O O . TRP A 1 106 ? -2.405 1.011 1.795 1.00 97.56 106 TRP A O 1
ATOM 766 N N . THR A 1 107 ? -2.766 2.614 3.340 1.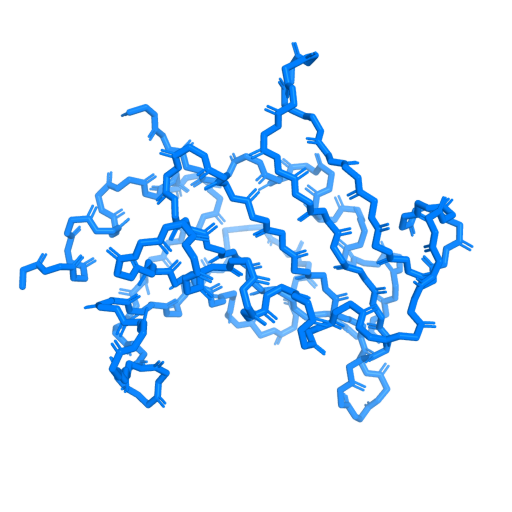00 97.88 107 THR A N 1
ATOM 767 C CA . THR A 1 107 ? -3.733 1.869 4.143 1.00 97.88 107 THR A CA 1
ATOM 768 C C . THR A 1 107 ? -5.151 2.385 3.946 1.00 97.88 107 THR A C 1
ATOM 770 O O . THR A 1 107 ? -5.354 3.559 3.636 1.00 97.88 107 THR A O 1
ATOM 773 N N . PHE A 1 108 ? -6.116 1.496 4.149 1.00 96.94 108 PHE A N 1
ATOM 774 C CA . PHE A 1 108 ? -7.537 1.778 4.306 1.00 96.94 108 PHE A CA 1
ATOM 775 C C . PHE A 1 108 ? -7.881 1.385 5.743 1.00 96.94 108 PHE A C 1
ATOM 777 O O . PHE A 1 108 ? -8.092 0.206 6.035 1.00 96.94 108 PHE A O 1
ATOM 784 N N . ASP A 1 109 ? -7.813 2.351 6.659 1.00 95.00 109 ASP A N 1
ATOM 785 C CA . ASP A 1 109 ? -7.737 2.082 8.101 1.00 95.00 109 ASP A CA 1
ATOM 786 C C . ASP A 1 109 ? -9.031 1.473 8.657 1.00 95.00 109 ASP A C 1
ATOM 788 O O . ASP A 1 109 ? -8.963 0.568 9.485 1.00 95.00 109 ASP A O 1
ATOM 792 N N . ASP A 1 110 ? -10.191 1.900 8.153 1.00 93.12 110 ASP A N 1
ATOM 793 C CA . ASP A 1 110 ? -11.505 1.343 8.525 1.00 93.12 110 ASP A CA 1
ATOM 794 C C . ASP A 1 110 ? -11.724 -0.074 7.980 1.00 93.12 110 ASP A C 1
ATOM 796 O O . ASP A 1 110 ? -12.660 -0.779 8.362 1.00 93.12 110 ASP A O 1
ATOM 800 N N . GLU A 1 111 ? -10.850 -0.505 7.074 1.00 93.81 111 GLU A N 1
ATOM 801 C CA . GLU A 1 111 ? -10.942 -1.785 6.403 1.00 93.81 111 GLU A CA 1
ATOM 802 C C . GLU A 1 111 ? -9.782 -2.712 6.733 1.00 93.81 111 GLU A C 1
ATOM 804 O O . GLU A 1 111 ? -9.695 -3.767 6.129 1.00 93.81 111 GLU A O 1
ATOM 809 N N . ASP A 1 112 ? -8.859 -2.363 7.623 1.00 96.75 112 ASP A N 1
ATOM 810 C CA . ASP A 1 112 ? -7.670 -3.181 7.898 1.00 96.75 112 ASP A CA 1
ATOM 811 C C . ASP A 1 112 ? -6.942 -3.665 6.617 1.00 96.75 112 ASP A C 1
ATOM 813 O O . ASP A 1 112 ? -6.405 -4.775 6.578 1.00 96.75 112 ASP A O 1
ATOM 817 N N . VAL A 1 113 ? -6.973 -2.885 5.528 1.00 97.69 113 VAL A N 1
ATOM 818 C CA . VAL A 1 113 ? -6.363 -3.237 4.234 1.00 97.69 113 VAL A CA 1
ATOM 819 C C . VAL A 1 113 ? -5.161 -2.341 3.971 1.00 97.69 113 VAL A C 1
ATOM 821 O O . VAL A 1 113 ? -5.167 -1.153 4.288 1.00 97.69 113 VAL A O 1
ATOM 824 N N . ALA A 1 114 ? -4.127 -2.899 3.346 1.00 98.06 114 ALA A N 1
ATOM 825 C CA . ALA A 1 114 ? -3.053 -2.124 2.743 1.00 98.06 114 ALA A CA 1
ATOM 826 C C . ALA A 1 114 ? -2.844 -2.510 1.281 1.00 98.06 114 ALA A C 1
ATOM 828 O O . ALA A 1 114 ? -2.968 -3.677 0.909 1.00 98.06 114 ALA A O 1
ATOM 829 N N . ALA A 1 115 ? -2.456 -1.532 0.474 1.00 98.00 115 ALA A N 1
ATOM 830 C CA . ALA A 1 115 ? -1.965 -1.730 -0.878 1.00 98.00 115 ALA A CA 1
ATOM 831 C C . ALA A 1 115 ? -0.494 -1.312 -0.965 1.00 98.00 115 ALA A C 1
ATOM 833 O O . ALA A 1 115 ? -0.064 -0.371 -0.297 1.00 98.00 115 ALA A O 1
ATOM 834 N N . VAL A 1 116 ? 0.280 -2.016 -1.786 1.00 97.56 116 VAL A N 1
ATOM 835 C CA . VAL A 1 116 ? 1.696 -1.750 -2.047 1.00 97.56 116 VAL A CA 1
ATOM 836 C C . VAL A 1 116 ? 1.931 -1.809 -3.546 1.00 97.56 116 VAL A C 1
ATOM 838 O O . VAL A 1 116 ? 1.602 -2.797 -4.197 1.00 97.56 116 VAL A O 1
ATOM 841 N N . ALA A 1 117 ? 2.540 -0.767 -4.094 1.00 96.88 117 ALA A N 1
ATOM 842 C CA . ALA A 1 117 ? 2.917 -0.689 -5.493 1.00 96.88 117 ALA A CA 1
ATOM 843 C C . ALA A 1 117 ? 4.333 -0.114 -5.629 1.00 96.88 117 ALA A C 1
ATOM 845 O O . ALA A 1 117 ? 4.769 0.725 -4.843 1.00 96.88 117 ALA A O 1
ATOM 846 N N . GLU A 1 118 ? 5.065 -0.580 -6.636 1.00 95.56 118 GLU A N 1
ATOM 847 C CA . GLU A 1 118 ? 6.459 -0.208 -6.881 1.00 95.56 118 GLU A CA 1
ATOM 848 C C . GLU A 1 118 ? 6.622 0.184 -8.349 1.00 95.56 118 GLU A C 1
ATOM 850 O O . GLU A 1 118 ? 6.138 -0.531 -9.225 1.00 95.56 118 GLU A O 1
ATOM 855 N N . ALA A 1 119 ? 7.309 1.291 -8.634 1.00 94.94 119 ALA A N 1
ATOM 856 C CA . ALA A 1 119 ? 7.696 1.688 -9.991 1.00 94.94 119 ALA A CA 1
ATOM 857 C C . ALA A 1 119 ? 9.205 1.941 -10.089 1.00 94.94 119 ALA A C 1
ATOM 859 O O . ALA A 1 119 ? 9.902 2.000 -9.080 1.00 94.94 119 ALA A O 1
ATOM 860 N N . GLY A 1 120 ? 9.713 2.121 -11.311 1.00 93.94 120 GLY A N 1
ATOM 861 C CA . GLY A 1 120 ? 11.137 2.394 -11.546 1.00 93.94 120 GLY A CA 1
ATOM 862 C C . GLY A 1 120 ? 11.622 3.740 -10.997 1.00 93.94 120 GLY A C 1
ATOM 863 O O . GLY A 1 120 ? 12.820 3.927 -10.822 1.00 93.94 120 GLY A O 1
ATOM 864 N N . ASP A 1 121 ? 10.713 4.672 -10.711 1.00 91.69 121 ASP A N 1
ATOM 865 C CA . ASP A 1 121 ? 11.045 5.986 -10.174 1.00 91.69 121 ASP A CA 1
ATOM 866 C C . ASP A 1 121 ? 9.880 6.599 -9.377 1.00 91.69 121 ASP A C 1
ATOM 868 O O . ASP A 1 121 ? 8.715 6.202 -9.498 1.00 91.69 121 ASP A O 1
ATOM 872 N N . ARG A 1 122 ? 10.204 7.622 -8.576 1.00 91.31 122 ARG A N 1
ATOM 873 C CA . ARG A 1 122 ? 9.250 8.338 -7.715 1.00 91.31 122 ARG A CA 1
ATOM 874 C C . ARG A 1 122 ? 8.108 8.990 -8.486 1.00 91.31 122 ARG A C 1
ATOM 876 O O . ARG A 1 122 ? 6.974 8.987 -8.014 1.00 91.31 122 ARG A O 1
ATOM 883 N N . ARG A 1 123 ? 8.396 9.615 -9.630 1.00 91.88 123 ARG A N 1
ATOM 884 C CA . ARG A 1 123 ? 7.396 10.382 -10.380 1.00 91.88 123 ARG A CA 1
ATOM 885 C C . ARG A 1 123 ? 6.335 9.445 -10.941 1.00 91.88 123 ARG A C 1
ATOM 887 O O . ARG A 1 123 ? 5.153 9.759 -10.832 1.00 91.88 123 ARG A O 1
ATOM 894 N N . THR A 1 124 ? 6.754 8.312 -11.492 1.00 93.94 124 THR A N 1
ATOM 895 C CA . THR A 1 124 ? 5.855 7.316 -12.076 1.00 93.94 124 THR A CA 1
ATOM 896 C C . THR A 1 124 ? 4.879 6.768 -11.038 1.00 93.94 124 THR A C 1
ATOM 898 O O . THR A 1 124 ? 3.667 6.836 -11.251 1.00 93.94 124 THR A O 1
ATOM 901 N N . ILE A 1 125 ? 5.370 6.304 -9.882 1.00 93.50 125 ILE A N 1
ATOM 902 C CA . ILE A 1 125 ? 4.473 5.756 -8.856 1.00 93.50 125 ILE A CA 1
ATOM 903 C C . ILE A 1 125 ? 3.602 6.829 -8.200 1.00 93.50 125 ILE A C 1
ATOM 905 O O . ILE A 1 125 ? 2.441 6.567 -7.908 1.00 93.50 125 ILE A O 1
ATOM 909 N N . TRP A 1 126 ? 4.108 8.055 -8.027 1.00 92.50 126 TRP A N 1
ATOM 910 C CA . TRP A 1 126 ? 3.313 9.160 -7.488 1.00 92.50 126 TRP A CA 1
ATOM 911 C C . TRP A 1 126 ? 2.143 9.543 -8.399 1.00 92.50 126 TRP A C 1
ATOM 913 O O . TRP A 1 126 ? 1.029 9.742 -7.919 1.00 92.50 126 TRP A O 1
ATOM 923 N N . ILE A 1 127 ? 2.377 9.649 -9.713 1.00 93.19 127 ILE A N 1
ATOM 924 C CA . ILE A 1 127 ? 1.310 9.944 -10.680 1.00 93.19 127 ILE A CA 1
ATOM 925 C C . ILE A 1 127 ? 0.273 8.825 -10.664 1.00 93.19 127 ILE A C 1
ATOM 927 O O . ILE A 1 127 ? -0.910 9.110 -10.506 1.00 93.19 127 ILE A O 1
ATOM 931 N N . TRP A 1 128 ? 0.720 7.570 -10.749 1.00 94.06 128 TRP A N 1
ATOM 932 C CA . TRP A 1 128 ? -0.193 6.434 -10.742 1.00 94.06 128 TRP A CA 1
ATOM 933 C C . TRP A 1 128 ? -1.008 6.360 -9.448 1.00 94.06 128 TRP A C 1
ATOM 935 O O . TRP A 1 128 ? -2.220 6.183 -9.515 1.00 94.06 128 TRP A O 1
ATOM 945 N N . TRP A 1 129 ? -0.379 6.559 -8.285 1.00 94.62 129 TRP A N 1
ATOM 946 C CA . TRP A 1 129 ? -1.082 6.563 -7.004 1.00 94.62 129 TRP A CA 1
ATOM 947 C C . TRP A 1 129 ? -2.163 7.645 -6.961 1.00 94.62 129 TRP A C 1
ATOM 949 O O . TRP A 1 129 ? -3.293 7.335 -6.618 1.00 94.62 129 TRP A O 1
ATOM 959 N N . LYS A 1 130 ? -1.882 8.889 -7.372 1.00 92.56 130 LYS A N 1
ATOM 960 C CA . LYS A 1 130 ? -2.903 9.957 -7.350 1.00 92.56 130 LYS A CA 1
ATOM 961 C C . LYS A 1 130 ? -4.160 9.610 -8.148 1.00 92.56 130 LYS A C 1
ATOM 963 O O . LYS A 1 130 ? -5.252 9.987 -7.739 1.00 92.56 130 LYS A O 1
ATOM 968 N N . ASP A 1 131 ? -3.995 8.910 -9.264 1.00 91.81 131 ASP A N 1
ATOM 969 C CA . ASP A 1 131 ? -5.102 8.562 -10.154 1.00 91.81 131 ASP A CA 1
ATOM 970 C C . ASP A 1 131 ? -5.861 7.305 -9.688 1.00 91.81 131 ASP A C 1
ATOM 972 O O . ASP A 1 131 ? -6.968 7.055 -10.156 1.00 91.81 131 ASP A O 1
ATOM 976 N N . ASN A 1 132 ? -5.269 6.503 -8.793 1.00 92.25 132 ASN A N 1
ATOM 977 C CA . ASN A 1 132 ? -5.722 5.142 -8.474 1.00 92.25 132 ASN A CA 1
ATOM 978 C C . ASN A 1 132 ? -5.704 4.808 -6.967 1.00 92.25 132 ASN A C 1
ATOM 980 O O . ASN A 1 132 ? -5.851 3.646 -6.594 1.00 92.25 132 ASN A O 1
ATOM 984 N N . ALA A 1 133 ? -5.488 5.797 -6.090 1.00 90.12 133 ALA A N 1
ATOM 985 C CA . ALA A 1 133 ? -5.304 5.593 -4.649 1.00 90.12 133 ALA A CA 1
ATOM 986 C C . ALA A 1 133 ? -6.503 4.886 -4.011 1.00 90.12 133 ALA A C 1
ATOM 988 O O . ALA A 1 133 ? -6.343 4.031 -3.142 1.00 90.12 133 ALA A O 1
ATOM 989 N N . TYR A 1 134 ? -7.706 5.217 -4.471 1.00 91.19 134 TYR A N 1
ATOM 990 C CA . TYR A 1 134 ? -8.925 4.556 -4.040 1.00 91.19 134 TYR A CA 1
ATOM 991 C C . TYR A 1 134 ? -9.242 3.393 -4.975 1.00 91.19 134 TYR A C 1
ATOM 993 O O . TYR A 1 134 ? -9.949 3.536 -5.968 1.00 91.19 134 TYR A O 1
ATOM 1001 N N . LEU A 1 135 ? -8.632 2.248 -4.670 1.00 91.81 135 LEU A N 1
ATOM 1002 C CA . LEU A 1 135 ? -8.772 1.003 -5.427 1.00 91.81 135 LEU A CA 1
ATOM 1003 C C . LEU A 1 135 ? -9.760 0.015 -4.798 1.00 91.81 135 LEU A C 1
ATOM 1005 O O . LEU A 1 135 ? -9.890 -1.095 -5.307 1.00 91.81 135 LEU A O 1
ATOM 1009 N N . LEU A 1 136 ? -10.404 0.386 -3.687 1.00 91.19 136 LEU A N 1
ATOM 1010 C CA . LEU A 1 136 ? -11.421 -0.429 -3.027 1.00 91.19 136 LEU A CA 1
ATOM 1011 C C . LEU A 1 136 ? -12.807 0.117 -3.355 1.00 91.19 136 LEU A C 1
ATOM 1013 O O . LEU A 1 136 ? -13.018 1.327 -3.347 1.00 91.19 136 LEU A O 1
ATOM 1017 N N . THR A 1 137 ? -13.746 -0.771 -3.648 1.00 86.38 137 THR A N 1
ATOM 1018 C CA . THR A 1 137 ? -15.161 -0.444 -3.783 1.00 86.38 137 THR A CA 1
ATOM 1019 C C . THR A 1 137 ? -15.871 -0.599 -2.431 1.00 86.38 137 THR A C 1
ATOM 1021 O O . THR A 1 137 ? -15.452 -1.432 -1.611 1.00 86.38 137 THR A O 1
ATOM 1024 N N . PRO A 1 138 ? -16.936 0.190 -2.188 1.00 68.69 138 PRO A N 1
ATOM 1025 C CA . PRO A 1 138 ? -17.813 0.015 -1.032 1.00 68.69 138 PRO A CA 1
ATOM 1026 C C . PRO A 1 138 ? -18.327 -1.420 -0.884 1.00 68.69 138 PRO A C 1
ATOM 1028 O O . PRO A 1 138 ? -18.599 -2.059 -1.928 1.00 68.69 138 PRO A O 1
#

Secondary structure (DSSP, 8-state):
-HHHHHHTTB-TTTEEEEEE-GGG-SSSEEEEEEEEESSS--SSPPEEEEESSHHHHHHHHHHHTTT--SS-GGGSSEEEEEEETTEEEEEEEEEE-GGG-EEEEEEEGGGTEEEEEEESSHHHHHHHHHHHS--B--